Protein AF-A0A3C0J2G7-F1 (afdb_monomer)

Secondary structure (DSSP, 8-state):
-HHHHHHHHHHHHHTT---EEETTTHHHHHHT-EEE--TTTTTT-TT-SS-TT-----SGGGSHHHHHHHHHHHHHTT---------

Nearest PDB structures (foldseek):
  3pfk-assembly1_A  TM=9.956E-01  e=7.732E-08  Geobacillus stearothermophilus
  4i7e-assembly1_A  TM=9.934E-01  e=8.789E-08  Geobacillus stearothermophilus
  1mto-assembly2_E  TM=9.904E-01  e=1.211E-07  Geobacillus stearothermophilus
  1zxx-assembly1_A  TM=9.838E-01  e=7.755E-07  Lactobacillus delbrueckii subsp. bulgaricus
  5xz7-assembly1_A  TM=9.827E-01  e=8.268E-07  Staphylococcus aureus subsp. aureus NCTC 8325

Radius of gyration: 13.1 Å; Cα contacts (8 Å, |Δi|>4): 113; chains: 1; bounding box: 35×21×27 Å

Sequence (87 aa):
MNACIRAVVRKALYHGIEVVGVRRGFHGLVAGDFMEMKSRTVGDILQRGGTILKSARSDEFKTEEGRAKALLQLRTCEIDGLVGIGG

Foldseek 3Di:
DLQVVLVVLVVCVVVVHWDWAQAQPLVSLLVLRIDGDDNVVSPPCNPPPDDPSHHHDDPLCVDPVSVVSSVVSCVVVVPPDDDDDDD

Mean predicted aligned error: 2.22 Å

Solvent-accessible surface area (backbone atoms only — not comparable to full-atom values): 5101 Å² total; per-residue (Å²): 93,24,51,58,54,35,50,51,51,50,55,36,49,74,73,73,41,88,44,70,42,51,30,27,36,60,41,16,37,47,70,59,39,67,42,85,54,50,77,71,73,51,52,92,32,66,90,44,81,60,48,92,45,51,73,46,86,43,72,56,52,76,38,70,68,30,43,52,42,25,52,50,38,33,59,78,69,70,54,92,77,83,88,87,86,84,133

Structure (mmCIF, N/CA/C/O backbone):
data_AF-A0A3C0J2G7-F1
#
_entry.id   AF-A0A3C0J2G7-F1
#
loop_
_atom_site.group_PDB
_atom_site.id
_atom_site.type_symbol
_atom_site.label_atom_id
_atom_site.label_alt_id
_atom_site.label_comp_id
_atom_site.label_asym_id
_atom_site.label_entity_id
_atom_site.label_seq_id
_atom_site.pdbx_PDB_ins_code
_atom_site.Cartn_x
_atom_site.Cartn_y
_atom_site.Cartn_z
_atom_site.occupancy
_atom_site.B_iso_or_equiv
_atom_site.auth_seq_id
_atom_site.auth_comp_id
_atom_site.auth_asym_id
_atom_site.auth_atom_id
_atom_site.pdbx_PDB_model_num
ATOM 1 N N . MET A 1 1 ? -1.405 -8.924 -9.403 1.00 95.25 1 MET A N 1
ATOM 2 C CA . MET A 1 1 ? -1.223 -8.140 -8.156 1.00 95.25 1 MET A CA 1
ATOM 3 C C . MET A 1 1 ? -2.528 -7.539 -7.644 1.00 95.25 1 MET A C 1
ATOM 5 O O . MET A 1 1 ? -2.767 -7.619 -6.447 1.00 95.25 1 MET A O 1
ATOM 9 N N . ASN A 1 2 ? -3.398 -6.999 -8.510 1.00 98.06 2 ASN A N 1
ATOM 10 C CA . ASN A 1 2 ? -4.693 -6.434 -8.090 1.00 98.06 2 ASN A CA 1
ATOM 11 C C . ASN A 1 2 ? -5.557 -7.365 -7.224 1.00 98.06 2 ASN A C 1
ATOM 13 O O . ASN A 1 2 ? -6.137 -6.909 -6.243 1.00 98.06 2 ASN A O 1
ATOM 17 N N . ALA A 1 3 ? -5.600 -8.665 -7.538 1.00 97.81 3 ALA A N 1
ATOM 18 C CA . ALA A 1 3 ? -6.292 -9.658 -6.715 1.00 97.81 3 ALA A CA 1
ATOM 19 C C . ALA A 1 3 ? -5.776 -9.683 -5.261 1.00 97.81 3 ALA A C 1
ATOM 21 O O . ALA A 1 3 ? -6.577 -9.637 -4.329 1.00 97.81 3 ALA A O 1
ATOM 22 N N . CYS A 1 4 ? -4.451 -9.671 -5.064 1.00 98.00 4 CYS A N 1
ATOM 23 C CA . CYS A 1 4 ? -3.824 -9.634 -3.740 1.00 98.00 4 CYS A CA 1
ATOM 24 C C . CYS A 1 4 ? -4.131 -8.323 -3.006 1.00 98.00 4 CYS A C 1
ATOM 26 O O . CYS A 1 4 ? -4.548 -8.357 -1.854 1.00 98.00 4 CYS A O 1
ATOM 28 N N . ILE A 1 5 ? -4.002 -7.177 -3.690 1.00 98.19 5 ILE A N 1
ATOM 29 C CA . ILE A 1 5 ? -4.341 -5.858 -3.124 1.00 98.19 5 ILE A CA 1
ATOM 30 C C . ILE A 1 5 ? -5.795 -5.854 -2.638 1.00 98.19 5 ILE A C 1
ATOM 32 O O . ILE A 1 5 ? -6.074 -5.473 -1.505 1.00 98.19 5 ILE A O 1
ATOM 36 N N . ARG A 1 6 ? -6.726 -6.342 -3.466 1.00 98.38 6 ARG A N 1
ATOM 37 C CA . ARG A 1 6 ? -8.143 -6.448 -3.102 1.00 98.38 6 ARG A CA 1
ATOM 38 C C . ARG A 1 6 ? -8.358 -7.344 -1.884 1.00 98.38 6 ARG A C 1
ATOM 40 O O . ARG A 1 6 ? -9.167 -6.993 -1.029 1.00 98.38 6 ARG A O 1
ATOM 47 N N . ALA A 1 7 ? -7.684 -8.492 -1.821 1.00 98.25 7 ALA A N 1
ATOM 48 C CA . ALA A 1 7 ? -7.808 -9.428 -0.707 1.00 98.25 7 ALA A CA 1
ATOM 49 C C . ALA A 1 7 ? -7.334 -8.800 0.612 1.00 98.25 7 ALA A C 1
ATOM 51 O O . ALA A 1 7 ? -8.078 -8.832 1.590 1.00 98.25 7 ALA A O 1
ATOM 52 N N . VAL A 1 8 ? -6.158 -8.162 0.609 1.00 98.31 8 VAL A N 1
ATOM 53 C CA . VAL A 1 8 ? -5.595 -7.472 1.781 1.00 98.31 8 VAL A CA 1
ATOM 54 C C . VAL A 1 8 ? -6.527 -6.358 2.250 1.00 98.31 8 VAL A C 1
ATOM 56 O O . VAL A 1 8 ? -6.949 -6.369 3.402 1.00 98.31 8 VAL A O 1
ATOM 59 N N . VAL A 1 9 ? -6.930 -5.456 1.347 1.00 98.38 9 VAL A N 1
ATOM 60 C CA . VAL A 1 9 ? -7.803 -4.319 1.685 1.00 98.38 9 VAL A CA 1
ATOM 61 C C . VAL A 1 9 ? -9.128 -4.801 2.266 1.00 98.38 9 VAL A C 1
ATOM 63 O O . VAL A 1 9 ? -9.532 -4.356 3.334 1.00 98.38 9 VAL A O 1
ATOM 66 N N . ARG A 1 10 ? -9.813 -5.746 1.607 1.00 98.31 10 ARG A N 1
ATOM 67 C CA . ARG A 1 10 ? -11.112 -6.228 2.102 1.00 98.31 10 ARG A CA 1
ATOM 68 C C . ARG A 1 10 ? -10.994 -6.961 3.434 1.00 98.31 10 ARG A C 1
ATOM 70 O O . ARG A 1 10 ? -11.891 -6.824 4.260 1.00 98.31 10 ARG A O 1
ATOM 77 N N . LYS A 1 11 ? -9.924 -7.734 3.647 1.00 98.50 11 LYS A N 1
ATOM 78 C CA . LYS A 1 11 ? -9.749 -8.483 4.895 1.00 98.50 11 LYS A CA 1
ATOM 79 C C . LYS A 1 11 ? -9.378 -7.577 6.069 1.00 98.50 11 LYS A C 1
ATOM 81 O O . LYS A 1 11 ? -9.887 -7.803 7.160 1.00 98.50 11 LYS A O 1
ATOM 86 N N . ALA A 1 12 ? -8.549 -6.5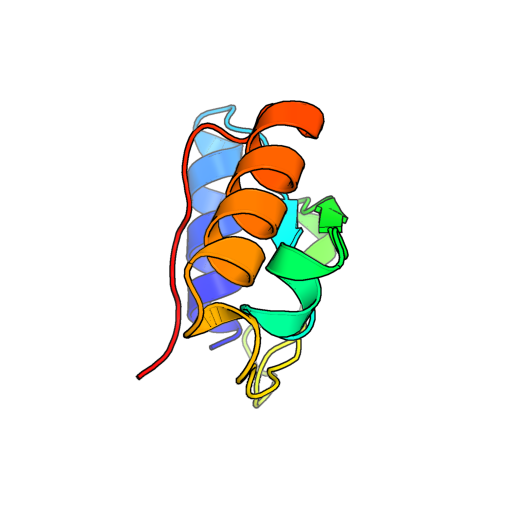62 5.843 1.00 98.38 12 ALA A N 1
ATOM 87 C CA . ALA A 1 12 ? -8.220 -5.555 6.847 1.00 98.38 12 ALA A CA 1
ATOM 88 C C . ALA A 1 12 ? -9.458 -4.732 7.238 1.00 98.38 12 ALA A C 1
ATOM 90 O O . ALA A 1 12 ? -9.809 -4.693 8.414 1.00 98.38 12 ALA A O 1
ATOM 91 N N . LEU A 1 13 ? -10.203 -4.210 6.254 1.00 98.25 13 LEU A N 1
ATOM 92 C CA . LEU A 1 13 ? -11.440 -3.460 6.507 1.00 98.25 13 LEU A CA 1
ATOM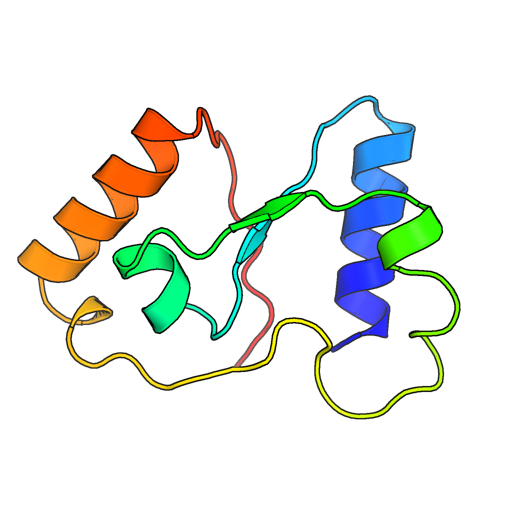 93 C C . LEU A 1 13 ? -12.495 -4.292 7.254 1.00 98.25 13 LEU A C 1
ATOM 95 O O . LEU A 1 13 ? -13.194 -3.763 8.110 1.00 98.25 13 LEU A O 1
ATOM 99 N N . TYR A 1 14 ? -12.603 -5.595 6.963 1.00 98.38 14 TYR A N 1
ATOM 100 C CA . TYR A 1 14 ? -13.489 -6.509 7.700 1.00 98.38 14 TYR A CA 1
ATOM 101 C C . TYR A 1 14 ? -13.156 -6.577 9.199 1.00 98.38 14 TYR A C 1
ATOM 103 O O . TYR A 1 14 ? -14.051 -6.747 10.019 1.00 98.38 14 TYR A O 1
ATOM 111 N N . HIS A 1 15 ? -11.878 -6.437 9.552 1.00 98.38 15 HIS A N 1
ATOM 112 C CA . HIS A 1 15 ? -11.395 -6.436 10.934 1.00 98.38 15 HIS A CA 1
ATOM 113 C C . HIS A 1 15 ? -11.305 -5.028 11.541 1.00 98.38 15 HIS A C 1
ATOM 115 O O . HIS A 1 15 ? -10.706 -4.863 12.596 1.00 98.38 15 HIS A O 1
ATOM 121 N N . GLY A 1 16 ? -11.878 -4.013 10.884 1.00 97.88 16 GLY A N 1
ATOM 122 C CA . GLY A 1 16 ? -11.842 -2.627 11.360 1.00 97.88 16 GLY A CA 1
ATOM 123 C C . GLY A 1 16 ? -10.475 -1.951 11.229 1.00 97.88 16 GLY A C 1
ATOM 124 O O . GLY A 1 16 ? -10.246 -0.935 11.872 1.00 97.88 16 GLY A O 1
ATOM 125 N N . ILE A 1 17 ? -9.571 -2.501 10.414 1.00 98.31 17 ILE A N 1
ATOM 126 C CA . ILE A 1 17 ? -8.238 -1.939 10.181 1.00 98.31 17 ILE A CA 1
ATOM 127 C C . ILE A 1 17 ? -8.300 -0.986 8.985 1.00 98.31 17 ILE A C 1
ATOM 129 O O . ILE A 1 17 ? -8.746 -1.370 7.897 1.00 98.31 17 ILE A O 1
ATOM 133 N N . GLU A 1 18 ? -7.828 0.244 9.180 1.00 97.94 18 GLU A N 1
ATOM 134 C CA . GLU A 1 18 ? -7.677 1.228 8.111 1.00 97.94 18 GLU A CA 1
ATOM 135 C C . GLU A 1 18 ? -6.538 0.847 7.165 1.00 97.94 18 GLU A C 1
ATOM 137 O O . GLU A 1 18 ? -5.530 0.261 7.559 1.00 97.94 18 GLU A O 1
ATOM 142 N N . VAL A 1 19 ? -6.703 1.148 5.876 1.00 98.19 19 VAL A N 1
ATOM 143 C CA . VAL A 1 19 ? -5.731 0.750 4.858 1.00 98.19 19 VAL A CA 1
ATOM 144 C C . VAL A 1 19 ? -5.394 1.922 3.962 1.00 98.19 19 VAL A C 1
ATOM 146 O O . VAL A 1 19 ? -6.271 2.561 3.380 1.00 98.19 19 VAL A O 1
ATOM 149 N N . VAL A 1 20 ? -4.098 2.126 3.763 1.00 98.19 20 VAL A N 1
ATOM 150 C CA . VAL A 1 20 ? -3.548 3.032 2.758 1.00 98.19 20 VAL A CA 1
ATOM 151 C C . VAL A 1 20 ? -2.748 2.243 1.725 1.00 98.19 20 VAL A C 1
ATOM 153 O O . VAL A 1 20 ? -2.087 1.249 2.022 1.00 98.19 20 VAL A O 1
ATOM 156 N N . GLY A 1 21 ? -2.842 2.660 0.471 1.00 98.00 21 GLY A N 1
ATOM 157 C CA . GLY A 1 21 ? -2.082 2.129 -0.646 1.00 98.00 21 GLY A CA 1
ATOM 158 C C . GLY A 1 21 ? -0.890 3.027 -0.940 1.00 98.00 21 GLY A C 1
ATOM 159 O O . GLY A 1 21 ? -1.050 4.234 -1.102 1.00 98.00 21 GLY A O 1
ATOM 160 N N . VAL A 1 22 ? 0.294 2.433 -1.065 1.00 98.31 22 VAL A N 1
ATOM 161 C CA . VAL A 1 22 ? 1.506 3.140 -1.495 1.00 98.31 22 VAL A CA 1
ATOM 162 C C . VAL A 1 22 ? 1.601 3.088 -3.013 1.00 98.31 22 VAL A C 1
ATOM 164 O O . VAL A 1 22 ? 1.739 2.005 -3.594 1.00 98.31 22 VAL A O 1
ATOM 167 N N . ARG A 1 23 ? 1.528 4.240 -3.684 1.00 98.00 23 ARG A N 1
ATOM 168 C CA . ARG A 1 23 ? 1.652 4.275 -5.146 1.00 98.00 23 ARG A CA 1
ATOM 169 C C . ARG A 1 23 ? 3.118 4.159 -5.561 1.00 98.00 23 ARG A C 1
ATOM 171 O O . ARG A 1 23 ? 4.003 4.638 -4.877 1.00 98.00 23 ARG A O 1
ATOM 178 N N . ARG A 1 24 ? 3.408 3.539 -6.707 1.00 97.56 24 ARG A N 1
ATOM 179 C CA . ARG A 1 24 ? 4.773 3.399 -7.266 1.00 97.56 24 ARG A CA 1
ATOM 180 C C . ARG A 1 24 ? 5.769 2.691 -6.323 1.00 97.56 24 ARG A C 1
ATOM 182 O O . ARG A 1 24 ? 6.976 2.880 -6.449 1.00 97.56 24 ARG A O 1
ATOM 189 N N . GLY A 1 25 ? 5.287 1.811 -5.442 1.00 96.94 25 GLY A N 1
ATOM 190 C CA . GLY A 1 25 ? 6.125 0.975 -4.572 1.00 96.94 25 GLY A CA 1
ATOM 191 C C . GLY A 1 25 ? 7.021 1.793 -3.639 1.00 96.94 25 GLY A C 1
ATOM 192 O O . GLY A 1 25 ? 6.616 2.837 -3.137 1.00 96.94 25 GLY A O 1
ATOM 193 N N . PHE A 1 26 ? 8.261 1.344 -3.431 1.00 97.44 26 PHE A N 1
ATOM 194 C CA . PHE A 1 26 ? 9.199 2.020 -2.528 1.00 97.44 26 PHE A CA 1
ATOM 195 C C . PHE A 1 26 ? 9.525 3.459 -2.929 1.00 97.44 26 PHE A C 1
ATOM 197 O O . PHE A 1 26 ? 9.837 4.269 -2.064 1.00 97.44 26 PHE A O 1
ATOM 204 N N . HIS A 1 27 ? 9.427 3.805 -4.214 1.00 98.00 27 HIS A N 1
ATOM 205 C CA . HIS A 1 27 ? 9.606 5.190 -4.642 1.00 98.00 27 HIS A CA 1
ATOM 206 C C . HIS A 1 27 ? 8.525 6.097 -4.040 1.00 98.00 27 HIS A C 1
ATOM 208 O O . HIS A 1 27 ? 8.838 7.145 -3.486 1.00 98.00 27 HIS A O 1
ATOM 214 N N . GLY A 1 28 ? 7.256 5.676 -4.081 1.00 98.06 28 GLY A N 1
ATOM 215 C CA . GLY A 1 28 ? 6.194 6.440 -3.430 1.00 98.06 28 GLY A CA 1
ATOM 216 C C . GLY A 1 28 ? 6.226 6.346 -1.914 1.00 98.06 28 GLY A C 1
ATOM 217 O O . GLY A 1 28 ? 5.843 7.310 -1.272 1.00 98.06 28 GLY A O 1
ATOM 218 N N . LEU A 1 29 ? 6.739 5.257 -1.331 1.00 97.88 29 LEU A N 1
ATOM 219 C CA . LEU A 1 29 ? 6.914 5.178 0.123 1.00 97.88 29 LEU A CA 1
ATOM 220 C C . LEU A 1 29 ? 7.858 6.275 0.631 1.00 97.88 29 LEU A C 1
ATOM 222 O O . LEU A 1 29 ? 7.539 6.969 1.588 1.00 97.88 29 LEU A O 1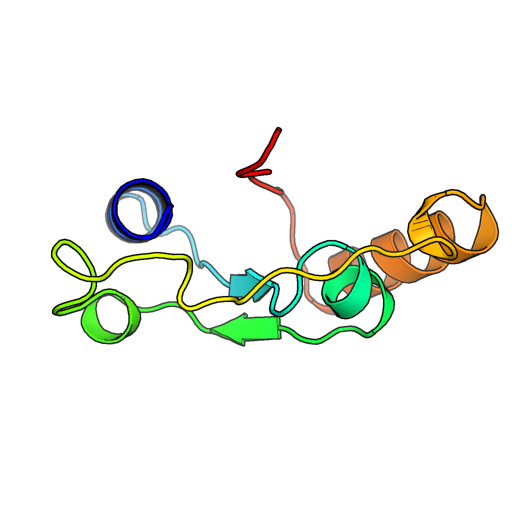
ATOM 226 N N . VAL A 1 30 ? 9.003 6.447 -0.034 1.00 97.94 30 VAL A N 1
ATOM 227 C CA . VAL A 1 30 ? 9.970 7.503 0.301 1.00 97.94 30 VAL A CA 1
ATOM 228 C C . VAL A 1 30 ? 9.374 8.892 0.054 1.00 97.94 30 VAL A C 1
ATOM 230 O O . VAL A 1 30 ? 9.591 9.807 0.845 1.00 97.94 30 VAL A O 1
ATOM 233 N N . ALA A 1 31 ? 8.587 9.040 -1.015 1.00 97.38 31 ALA A N 1
ATOM 234 C CA . ALA A 1 31 ? 7.955 10.303 -1.390 1.00 97.38 31 ALA A CA 1
ATOM 235 C C . ALA A 1 31 ? 6.669 10.643 -0.606 1.00 97.38 31 ALA A C 1
ATOM 237 O O . ALA A 1 31 ? 6.124 11.725 -0.807 1.00 97.38 31 ALA A O 1
ATOM 238 N N . GLY A 1 32 ? 6.157 9.742 0.240 1.00 97.06 32 GLY A N 1
ATOM 239 C CA . GLY A 1 32 ? 4.880 9.925 0.940 1.00 97.06 32 GLY A CA 1
ATOM 240 C C . GLY A 1 32 ? 3.644 9.854 0.030 1.00 97.06 32 GLY A C 1
ATOM 241 O O . GLY A 1 32 ? 2.617 10.463 0.319 1.00 97.06 32 GLY A O 1
ATOM 242 N N . ASP A 1 33 ? 3.720 9.139 -1.098 1.00 97.88 33 ASP A N 1
ATOM 243 C CA . ASP A 1 33 ? 2.604 9.000 -2.037 1.00 97.88 33 ASP A CA 1
ATOM 244 C C . ASP A 1 33 ? 1.614 7.907 -1.608 1.00 97.88 33 ASP A C 1
ATOM 246 O O . ASP A 1 33 ? 1.586 6.789 -2.150 1.00 97.88 33 ASP A O 1
ATOM 250 N N . PHE A 1 34 ? 0.794 8.263 -0.624 1.00 97.75 34 PHE A N 1
ATOM 251 C CA . PHE A 1 34 ? -0.253 7.420 -0.068 1.00 97.75 34 PHE A CA 1
ATOM 252 C C . PHE A 1 34 ? -1.631 7.742 -0.657 1.00 97.75 34 PHE A C 1
ATOM 254 O O . PHE A 1 34 ? -1.955 8.875 -1.009 1.00 97.75 34 PHE A O 1
ATOM 261 N N . MET A 1 35 ? -2.470 6.716 -0.747 1.00 96.44 35 MET A N 1
ATOM 262 C CA . MET A 1 35 ? -3.866 6.814 -1.162 1.00 96.44 35 MET A CA 1
ATOM 263 C C . MET A 1 35 ? -4.729 6.002 -0.203 1.00 96.44 35 MET A C 1
ATOM 265 O O . MET A 1 35 ? -4.470 4.823 0.006 1.00 96.44 35 MET A O 1
ATOM 269 N N . GLU A 1 36 ? -5.787 6.599 0.337 1.00 97.12 36 GLU A N 1
ATOM 270 C CA . GLU A 1 36 ? -6.758 5.885 1.169 1.00 97.12 36 GLU A CA 1
ATOM 271 C C . GLU A 1 36 ? -7.414 4.725 0.393 1.00 97.12 36 GLU A C 1
ATOM 273 O O . GLU A 1 36 ? -7.859 4.890 -0.749 1.00 97.12 36 GLU A O 1
ATOM 278 N N . MET A 1 37 ? -7.503 3.546 1.016 1.00 98.00 37 MET A N 1
ATOM 279 C CA . MET A 1 37 ? -8.078 2.347 0.409 1.00 98.00 37 MET A CA 1
ATOM 280 C C . MET A 1 37 ? -9.374 1.948 1.115 1.00 98.00 37 MET A C 1
ATOM 282 O O . MET A 1 37 ? -9.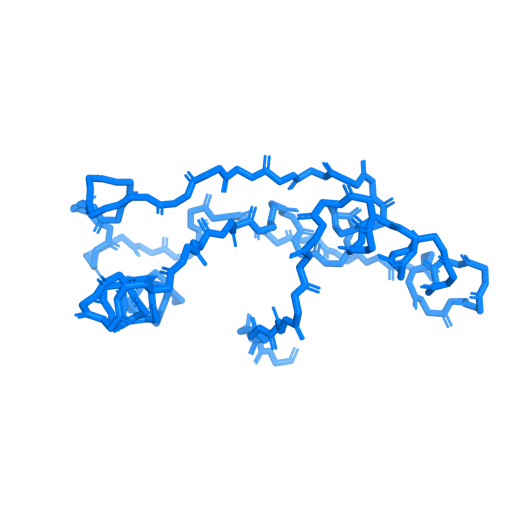394 1.562 2.277 1.00 98.00 37 MET A O 1
ATOM 286 N N . LYS A 1 38 ? -10.476 1.984 0.364 1.00 97.94 38 LYS A N 1
ATOM 287 C CA . LYS A 1 38 ? -11.822 1.615 0.822 1.00 97.94 38 LYS A CA 1
ATOM 288 C C . LYS A 1 38 ? -12.331 0.416 0.028 1.00 97.94 38 LYS A C 1
ATOM 290 O O . LYS A 1 38 ? -11.825 0.111 -1.048 1.00 97.94 38 LYS A O 1
ATOM 295 N N . SER A 1 39 ? -13.415 -0.218 0.478 1.00 97.00 39 SER A N 1
ATOM 296 C CA . SER A 1 39 ? -14.035 -1.339 -0.259 1.00 97.00 39 SER A CA 1
ATOM 297 C C . SER A 1 39 ? -14.319 -0.995 -1.734 1.00 97.00 39 SER A C 1
ATOM 299 O O . SER A 1 39 ? -14.097 -1.820 -2.625 1.00 97.00 39 SER A O 1
ATOM 301 N N . ARG A 1 40 ? -14.710 0.263 -2.000 1.00 97.12 40 ARG A N 1
ATOM 302 C CA . ARG A 1 40 ? -14.929 0.801 -3.351 1.00 97.12 40 ARG A CA 1
ATOM 303 C C . ARG A 1 40 ? -13.652 0.985 -4.178 1.00 97.12 40 ARG A C 1
ATOM 305 O O . ARG A 1 40 ? -13.709 0.821 -5.389 1.00 97.12 40 ARG A O 1
ATOM 312 N N . THR A 1 41 ? -12.506 1.308 -3.565 1.00 96.50 41 THR A N 1
ATOM 313 C CA . THR A 1 41 ? -11.258 1.575 -4.316 1.00 96.50 41 THR A CA 1
ATOM 314 C C . THR A 1 41 ? -10.681 0.301 -4.927 1.00 96.50 41 THR A C 1
ATOM 316 O O . THR A 1 41 ? -9.949 0.357 -5.911 1.00 96.50 41 THR A O 1
ATOM 319 N N . VAL A 1 42 ? -11.057 -0.853 -4.373 1.00 97.69 42 VAL A N 1
ATOM 320 C CA . VAL A 1 42 ? -10.725 -2.187 -4.885 1.00 97.69 42 VAL A CA 1
ATOM 321 C C . VAL A 1 42 ? -11.917 -2.888 -5.556 1.00 97.69 42 VAL A C 1
ATOM 323 O O . VAL A 1 42 ? -11.915 -4.114 -5.713 1.00 97.69 42 VAL A O 1
ATOM 326 N N . GLY A 1 43 ? -12.949 -2.128 -5.940 1.00 96.56 43 GLY A N 1
ATOM 327 C CA . GLY A 1 43 ? -14.020 -2.587 -6.827 1.00 96.56 43 GLY A CA 1
ATOM 328 C C . GLY A 1 43 ? -13.512 -2.745 -8.261 1.00 96.56 43 GLY A C 1
ATOM 329 O O . GLY A 1 43 ? -12.688 -1.958 -8.712 1.00 96.56 43 GLY A O 1
ATOM 330 N N . ASP A 1 44 ? -13.953 -3.791 -8.960 1.00 95.62 44 ASP A N 1
ATOM 331 C CA . ASP A 1 44 ? -13.671 -4.023 -10.389 1.00 95.62 44 ASP A CA 1
ATOM 332 C C . ASP A 1 44 ? -12.186 -4.039 -10.801 1.00 95.62 44 ASP A C 1
ATOM 334 O O . ASP A 1 44 ? -11.834 -3.769 -11.951 1.00 95.62 44 ASP A O 1
ATOM 338 N N . ILE A 1 45 ? -11.286 -4.383 -9.873 1.00 97.75 45 ILE A N 1
ATOM 339 C CA . ILE A 1 45 ? -9.852 -4.543 -10.171 1.00 97.75 45 ILE A CA 1
ATOM 340 C C . ILE A 1 45 ? -9.413 -5.999 -10.324 1.00 97.75 45 ILE A C 1
ATOM 342 O O . ILE A 1 45 ? -8.290 -6.245 -10.757 1.00 97.75 45 ILE A O 1
ATOM 346 N N . LEU A 1 46 ? -10.264 -6.964 -9.964 1.00 96.25 46 LEU A N 1
ATOM 347 C CA . LEU A 1 46 ? -9.899 -8.383 -9.892 1.00 96.25 46 LEU A CA 1
ATOM 348 C C . LEU A 1 46 ? -9.474 -8.937 -11.260 1.00 96.25 46 LEU A C 1
ATOM 350 O O . LEU A 1 46 ? -8.476 -9.640 -11.365 1.00 96.25 46 LEU A O 1
ATOM 354 N N . GLN A 1 47 ? -10.214 -8.554 -12.293 1.00 96.06 47 GLN A N 1
ATOM 355 C CA . GLN A 1 47 ? -10.031 -8.926 -13.690 1.00 96.06 47 GLN A CA 1
ATOM 356 C C . GLN A 1 47 ? -8.965 -8.089 -14.415 1.00 96.06 47 GLN A C 1
ATOM 358 O O . GLN A 1 47 ? -8.643 -8.358 -15.569 1.00 96.06 47 GLN A O 1
ATOM 363 N N . ARG A 1 48 ? -8.425 -7.043 -13.774 1.00 96.62 48 ARG A N 1
ATOM 364 C CA . ARG A 1 48 ? -7.475 -6.118 -14.406 1.00 96.62 48 ARG A CA 1
ATOM 365 C C . ARG A 1 48 ? -6.043 -6.614 -14.237 1.00 96.62 48 ARG A C 1
ATOM 367 O O . ARG A 1 48 ? -5.602 -6.894 -13.119 1.00 96.62 48 ARG A O 1
ATOM 374 N N . GLY A 1 49 ? -5.288 -6.621 -15.336 1.00 96.38 49 GLY A N 1
ATOM 375 C CA . GLY A 1 49 ? -3.844 -6.860 -15.322 1.00 96.38 49 GLY A CA 1
ATOM 376 C C . GLY A 1 49 ? -3.054 -5.795 -14.544 1.00 96.38 49 GLY A C 1
ATOM 377 O O . GLY A 1 49 ? -3.541 -4.694 -14.270 1.00 96.38 49 GLY A O 1
ATOM 378 N N . GLY A 1 50 ? -1.811 -6.128 -14.185 1.00 96.38 50 GLY A N 1
ATOM 379 C CA . GLY A 1 50 ? -0.897 -5.226 -13.478 1.00 96.38 50 GLY A CA 1
ATOM 380 C C . GLY A 1 50 ? -1.281 -4.939 -12.017 1.00 96.38 50 GLY A C 1
ATOM 381 O O . GLY A 1 50 ? -1.749 -5.821 -11.282 1.00 96.38 50 GLY A O 1
ATOM 382 N N . THR A 1 51 ? -1.029 -3.696 -11.592 1.00 97.50 51 THR A N 1
ATOM 383 C CA . THR A 1 51 ? -1.337 -3.159 -10.256 1.00 97.50 51 THR A CA 1
ATOM 384 C C . THR A 1 51 ? -1.943 -1.753 -10.358 1.00 97.50 51 THR A C 1
ATOM 386 O O . THR A 1 51 ? -1.398 -0.882 -11.043 1.00 97.50 51 THR A O 1
ATOM 389 N N . ILE A 1 52 ? -3.057 -1.506 -9.660 1.00 97.62 52 ILE A N 1
ATOM 390 C CA . ILE A 1 52 ? -3.681 -0.179 -9.552 1.00 97.62 52 ILE A CA 1
ATOM 391 C C . ILE A 1 52 ? -2.797 0.830 -8.817 1.00 97.62 52 ILE A C 1
ATOM 393 O O . ILE A 1 52 ? -2.882 2.023 -9.090 1.00 97.62 52 ILE A O 1
ATOM 397 N N . LEU A 1 53 ? -1.901 0.351 -7.951 1.00 97.69 53 LEU A N 1
ATOM 398 C CA . LEU A 1 53 ? -0.957 1.189 -7.217 1.00 97.69 53 LEU A CA 1
ATOM 399 C C . LEU A 1 53 ? 0.278 1.545 -8.054 1.00 97.69 53 LEU A C 1
ATOM 401 O O . LEU A 1 53 ? 1.058 2.398 -7.646 1.00 97.69 53 LEU A O 1
ATOM 405 N N . LYS A 1 54 ? 0.447 0.957 -9.249 1.00 97.06 54 LYS A N 1
ATOM 406 C CA . LYS A 1 54 ? 1.675 1.055 -10.062 1.00 97.06 54 LYS A CA 1
ATOM 407 C C . LYS A 1 54 ? 2.899 0.493 -9.318 1.00 97.06 54 LYS A C 1
ATOM 409 O O . LYS A 1 54 ? 2.826 0.078 -8.167 1.00 97.06 54 LYS A O 1
ATOM 414 N N . SER A 1 55 ? 4.035 0.453 -9.998 1.00 96.25 55 SER A N 1
ATOM 415 C CA . SER A 1 55 ? 5.314 0.015 -9.436 1.00 96.25 55 SER A CA 1
ATOM 416 C C . SER A 1 55 ? 6.437 0.833 -10.056 1.00 96.25 55 SER A C 1
ATOM 418 O O . SER A 1 55 ? 6.389 1.111 -11.253 1.00 96.25 55 SER A O 1
ATOM 420 N N . ALA A 1 56 ? 7.443 1.192 -9.267 1.00 96.31 56 ALA A N 1
ATOM 421 C CA . ALA A 1 56 ? 8.667 1.820 -9.746 1.00 96.31 56 ALA A CA 1
ATOM 422 C C . ALA A 1 56 ? 9.867 1.262 -8.972 1.00 96.31 56 ALA A C 1
ATOM 424 O O . ALA A 1 56 ? 9.735 0.862 -7.811 1.00 96.31 56 ALA A O 1
ATOM 425 N N . ARG A 1 57 ? 11.035 1.218 -9.623 1.00 95.69 57 ARG A N 1
ATOM 426 C CA . ARG A 1 57 ? 12.306 0.968 -8.933 1.00 95.69 57 ARG A CA 1
ATOM 427 C C . ARG A 1 57 ? 12.664 2.207 -8.104 1.00 95.69 57 ARG A C 1
ATOM 429 O O . ARG A 1 57 ? 12.320 3.321 -8.486 1.00 95.69 57 ARG A O 1
ATOM 436 N N . SER A 1 58 ? 13.330 2.000 -6.973 1.00 96.50 58 SER A N 1
ATOM 437 C CA . SER A 1 58 ? 13.800 3.079 -6.102 1.00 96.50 58 SER A CA 1
ATOM 438 C C . SER A 1 58 ? 15.212 2.754 -5.641 1.00 96.50 58 SER A C 1
ATOM 440 O O . SER A 1 58 ? 15.396 1.879 -4.795 1.00 96.50 58 SER A O 1
ATOM 442 N N . ASP A 1 59 ? 16.204 3.421 -6.227 1.00 96.69 59 ASP A N 1
ATOM 443 C CA . ASP A 1 59 ? 17.589 3.311 -5.763 1.00 96.69 59 ASP A CA 1
ATOM 444 C C . ASP A 1 59 ? 17.791 4.060 -4.446 1.00 96.69 59 ASP A C 1
ATOM 446 O O . ASP A 1 59 ? 18.530 3.588 -3.591 1.00 96.69 59 ASP A O 1
ATOM 450 N N . GLU A 1 60 ? 17.043 5.146 -4.226 1.00 96.81 60 GLU A N 1
ATOM 451 C CA . GLU A 1 60 ? 17.040 5.878 -2.956 1.00 96.81 60 GLU A CA 1
ATOM 452 C C . GLU A 1 60 ? 16.661 4.962 -1.787 1.00 96.81 60 GLU A C 1
ATOM 454 O O . GLU A 1 60 ? 17.318 4.970 -0.755 1.00 96.81 60 GLU A O 1
ATOM 459 N N . PHE A 1 61 ? 15.675 4.077 -1.957 1.00 97.19 61 PHE A N 1
ATOM 460 C CA . PHE A 1 61 ? 15.289 3.145 -0.893 1.00 97.19 61 PHE A CA 1
ATOM 461 C C . PHE A 1 61 ? 16.386 2.120 -0.532 1.00 97.19 61 PHE A C 1
ATOM 463 O O . PHE A 1 61 ? 16.334 1.494 0.529 1.00 97.19 61 PHE A O 1
ATOM 470 N N . LYS A 1 62 ? 17.400 1.931 -1.388 1.00 96.75 62 LYS A N 1
ATOM 471 C CA . LYS A 1 62 ? 18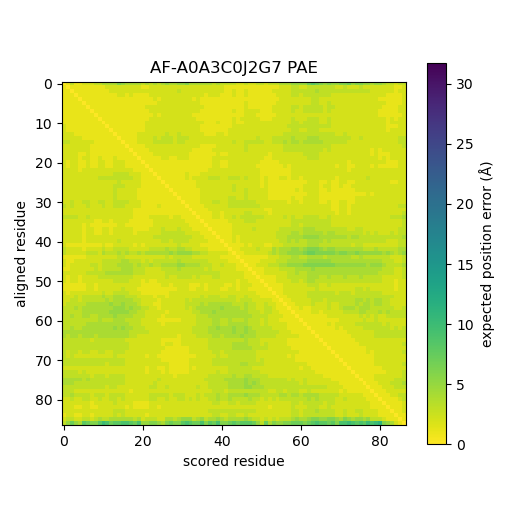.548 1.067 -1.076 1.00 96.75 62 LYS A CA 1
ATOM 472 C C . LYS A 1 62 ? 19.526 1.742 -0.112 1.00 96.75 62 LYS A C 1
ATOM 474 O O . LYS A 1 62 ? 20.268 1.028 0.566 1.00 96.75 62 LYS A O 1
ATOM 479 N N . THR A 1 63 ? 19.513 3.070 -0.012 1.00 98.19 63 THR A N 1
ATOM 480 C CA . THR A 1 63 ? 20.375 3.816 0.911 1.00 98.19 63 THR A CA 1
ATOM 481 C C . THR A 1 63 ? 19.760 3.888 2.306 1.00 98.19 63 THR A C 1
ATOM 483 O O . THR A 1 63 ? 18.570 3.627 2.510 1.00 98.19 63 THR A O 1
ATOM 486 N N . GLU A 1 64 ? 20.586 4.194 3.301 1.00 97.94 64 GLU A N 1
ATOM 487 C CA . GLU A 1 64 ? 20.126 4.330 4.681 1.00 97.94 64 GLU A CA 1
ATOM 488 C C . GLU A 1 64 ? 19.255 5.581 4.856 1.00 97.94 64 GLU A C 1
ATOM 490 O O . GLU A 1 64 ? 18.207 5.525 5.499 1.00 97.94 64 GLU A O 1
ATOM 495 N N . GLU A 1 65 ? 19.608 6.673 4.176 1.00 97.69 65 GLU A N 1
ATOM 496 C CA . GLU A 1 65 ? 18.861 7.931 4.182 1.00 97.69 65 GLU A CA 1
ATOM 497 C C . GLU A 1 65 ? 17.470 7.761 3.566 1.00 97.69 65 GLU A C 1
ATOM 499 O O . GLU A 1 65 ? 16.483 8.253 4.114 1.00 97.69 65 GLU A O 1
ATOM 504 N N . GLY A 1 66 ? 17.358 7.030 2.452 1.00 97.94 66 GLY A N 1
ATOM 505 C CA . GLY A 1 66 ? 16.063 6.751 1.834 1.00 97.94 66 GLY A CA 1
ATOM 506 C C . GLY A 1 66 ? 15.160 5.903 2.728 1.00 97.94 66 GLY A C 1
ATOM 507 O O . GLY A 1 66 ? 13.964 6.182 2.841 1.00 97.94 66 GLY A O 1
ATOM 508 N N . ARG A 1 67 ? 15.720 4.910 3.434 1.00 97.81 67 ARG A N 1
ATOM 509 C CA . ARG A 1 67 ? 14.964 4.132 4.431 1.00 97.81 67 ARG A CA 1
ATOM 510 C C . ARG A 1 67 ? 14.544 4.980 5.628 1.00 97.81 67 ARG A C 1
ATOM 512 O O . ARG A 1 67 ? 13.410 4.841 6.080 1.00 97.81 67 ARG A O 1
ATOM 519 N N . ALA A 1 68 ? 15.403 5.879 6.107 1.00 98.00 68 ALA A N 1
ATOM 520 C CA . ALA A 1 68 ? 15.059 6.807 7.182 1.00 98.00 68 ALA A CA 1
ATOM 521 C C . ALA A 1 68 ? 13.906 7.742 6.776 1.00 98.00 68 ALA A C 1
ATOM 523 O O . ALA A 1 68 ? 12.969 7.929 7.552 1.00 98.00 68 ALA A O 1
ATOM 524 N N . LYS A 1 69 ? 13.911 8.256 5.537 1.00 98.06 69 LYS A N 1
ATOM 525 C CA . LYS A 1 69 ? 12.790 9.036 4.987 1.00 98.06 69 LYS A CA 1
ATOM 526 C C . LYS A 1 69 ? 11.503 8.218 4.908 1.00 98.06 69 LYS A C 1
ATOM 528 O O . LYS A 1 69 ? 10.468 8.679 5.372 1.00 98.06 69 LYS A O 1
ATOM 533 N N . ALA A 1 70 ? 11.558 6.999 4.370 1.00 97.69 70 ALA A N 1
ATOM 534 C CA . ALA A 1 70 ? 10.398 6.109 4.316 1.00 97.69 70 ALA A CA 1
ATOM 535 C C . ALA A 1 70 ? 9.826 5.810 5.714 1.00 97.69 70 ALA A C 1
ATOM 537 O O . ALA A 1 70 ? 8.613 5.839 5.900 1.00 97.69 70 ALA A O 1
ATOM 538 N N . LEU A 1 71 ? 10.688 5.566 6.708 1.00 97.50 71 LEU A N 1
ATOM 539 C CA . LEU A 1 71 ? 10.268 5.355 8.094 1.00 97.50 71 LEU A CA 1
ATOM 540 C C . LEU A 1 71 ? 9.598 6.603 8.681 1.00 97.50 71 LEU A C 1
ATOM 542 O O . LEU A 1 71 ? 8.598 6.480 9.385 1.00 97.50 71 LEU A O 1
ATOM 546 N N . LEU A 1 72 ? 10.121 7.794 8.382 1.00 97.88 72 LEU A N 1
ATOM 547 C CA . LEU A 1 72 ? 9.495 9.049 8.789 1.00 97.88 72 LEU A CA 1
ATOM 548 C C . LEU A 1 72 ? 8.093 9.183 8.186 1.00 97.88 72 LEU A C 1
ATOM 550 O O . LEU A 1 72 ? 7.162 9.481 8.922 1.00 97.88 72 LEU A O 1
ATOM 554 N N . GLN A 1 73 ? 7.924 8.882 6.894 1.00 97.94 73 GLN A N 1
ATOM 555 C CA . GLN A 1 73 ? 6.613 8.910 6.232 1.00 97.94 73 GLN A CA 1
ATOM 556 C C . GLN A 1 73 ? 5.615 7.948 6.885 1.00 97.94 73 GLN A C 1
ATOM 558 O O . GLN A 1 73 ? 4.487 8.337 7.175 1.00 97.94 73 GLN A O 1
ATOM 563 N N . LEU A 1 74 ? 6.040 6.712 7.175 1.00 97.25 74 LEU A N 1
ATOM 564 C CA . LEU A 1 74 ? 5.204 5.738 7.882 1.00 97.25 74 LEU A CA 1
ATOM 565 C C . LEU A 1 74 ? 4.768 6.263 9.255 1.00 97.25 74 LEU A C 1
ATOM 567 O O . LEU A 1 74 ? 3.596 6.156 9.596 1.00 97.25 74 LEU A O 1
ATOM 571 N N . ARG A 1 75 ? 5.681 6.878 10.018 1.00 97.00 75 ARG A N 1
ATOM 572 C CA . ARG A 1 75 ? 5.373 7.452 11.337 1.00 97.00 75 ARG A CA 1
ATOM 573 C C . ARG A 1 75 ? 4.445 8.660 11.254 1.00 97.00 75 ARG A C 1
ATOM 575 O O . ARG A 1 75 ? 3.522 8.757 12.049 1.00 97.00 75 ARG A O 1
ATOM 582 N N . THR A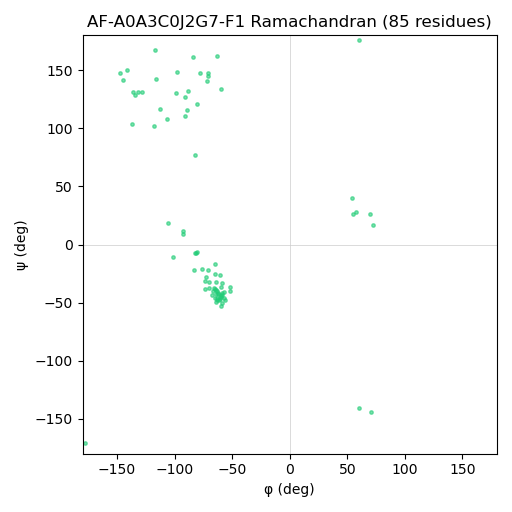 1 76 ? 4.676 9.570 10.310 1.00 96.19 76 THR A N 1
ATOM 583 C CA . THR A 1 76 ? 3.843 10.768 10.118 1.00 96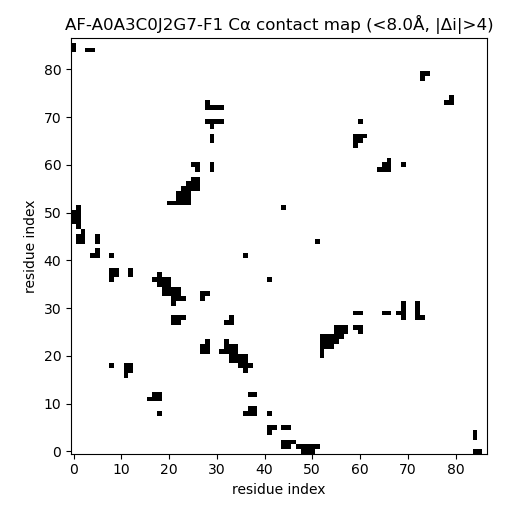.19 76 THR A CA 1
ATOM 584 C C . THR A 1 76 ? 2.416 10.414 9.708 1.00 96.19 76 THR A C 1
ATOM 586 O O . THR A 1 76 ? 1.489 11.122 10.084 1.00 96.19 76 THR A O 1
ATOM 589 N N . CYS A 1 77 ? 2.233 9.325 8.961 1.00 94.56 77 CYS A N 1
ATOM 590 C CA . CYS A 1 77 ? 0.919 8.818 8.572 1.00 94.56 77 CYS A CA 1
ATOM 591 C C . CYS A 1 77 ? 0.355 7.759 9.533 1.00 94.56 77 CYS A C 1
ATOM 593 O O . CYS A 1 77 ? -0.642 7.135 9.183 1.00 94.56 77 CYS A O 1
ATOM 595 N N . GLU A 1 78 ? 0.994 7.534 10.688 1.00 96.44 78 GLU A N 1
ATOM 596 C CA . GLU A 1 78 ? 0.550 6.576 11.715 1.00 96.44 78 GLU A CA 1
ATOM 597 C C . GLU A 1 78 ? 0.332 5.150 11.163 1.00 96.44 78 GLU A C 1
ATOM 599 O O . GLU A 1 78 ? -0.621 4.454 11.497 1.00 96.44 78 GLU A O 1
ATOM 604 N N . ILE A 1 79 ? 1.225 4.704 10.271 1.00 97.00 79 ILE A N 1
ATOM 605 C CA . ILE A 1 79 ? 1.165 3.378 9.647 1.00 97.00 79 ILE A CA 1
ATOM 606 C C . ILE A 1 79 ? 1.966 2.375 10.484 1.00 97.00 79 ILE A C 1
ATOM 608 O O . ILE A 1 79 ? 3.200 2.389 10.477 1.00 97.00 79 ILE A O 1
ATOM 612 N N . ASP A 1 80 ? 1.263 1.442 11.125 1.00 96.12 80 ASP A N 1
ATOM 613 C CA . ASP A 1 80 ? 1.866 0.424 12.001 1.00 96.12 80 ASP A CA 1
ATOM 614 C C . ASP A 1 80 ? 2.417 -0.805 11.262 1.00 96.12 80 ASP A C 1
ATOM 616 O O . ASP A 1 80 ? 3.251 -1.546 11.786 1.00 96.12 80 ASP A O 1
ATOM 620 N N . GLY A 1 81 ? 1.938 -1.063 10.043 1.00 95.88 81 GLY A N 1
ATOM 621 C CA . GLY A 1 81 ? 2.243 -2.289 9.310 1.00 95.88 81 GLY A CA 1
ATOM 622 C C . GLY A 1 81 ? 2.297 -2.092 7.801 1.00 95.88 81 GLY A C 1
ATOM 623 O O . GLY A 1 81 ? 1.564 -1.289 7.228 1.00 95.88 81 GLY A O 1
ATOM 624 N N . LEU A 1 82 ? 3.160 -2.866 7.136 1.00 96.44 82 LEU A N 1
ATOM 625 C CA . LEU A 1 82 ? 3.352 -2.808 5.688 1.00 96.44 82 LEU A CA 1
ATOM 626 C C . LEU A 1 82 ? 3.239 -4.203 5.066 1.00 96.44 82 LEU A C 1
ATOM 628 O O . LEU A 1 82 ? 3.905 -5.142 5.495 1.00 96.44 82 LEU A O 1
ATOM 632 N N . VAL A 1 83 ? 2.441 -4.325 4.002 1.00 97.69 83 VAL A N 1
ATOM 633 C CA . VAL A 1 83 ? 2.341 -5.550 3.194 1.00 97.69 83 VAL A CA 1
ATOM 634 C C . VAL A 1 83 ? 3.043 -5.332 1.855 1.00 97.69 83 VAL A C 1
ATOM 636 O O . VAL A 1 83 ? 2.541 -4.621 0.984 1.00 97.69 83 VAL A O 1
ATOM 639 N N . GLY A 1 84 ? 4.207 -5.957 1.675 1.00 96.38 84 GLY A N 1
ATOM 640 C CA . GLY A 1 84 ? 4.939 -5.948 0.407 1.00 96.38 84 GLY A CA 1
ATOM 641 C C . GLY A 1 84 ? 4.372 -6.965 -0.586 1.00 96.38 84 GLY A C 1
ATOM 642 O O . GLY A 1 84 ? 4.352 -8.158 -0.302 1.00 96.38 84 GLY A O 1
ATOM 643 N N . ILE A 1 85 ? 3.928 -6.509 -1.763 1.00 96.12 85 ILE A N 1
ATOM 644 C CA . ILE A 1 85 ? 3.449 -7.376 -2.854 1.00 96.12 85 ILE A CA 1
ATOM 645 C C . ILE A 1 85 ? 4.356 -7.170 -4.065 1.00 96.12 85 ILE A C 1
ATOM 647 O O . ILE A 1 85 ? 4.232 -6.183 -4.791 1.00 96.12 85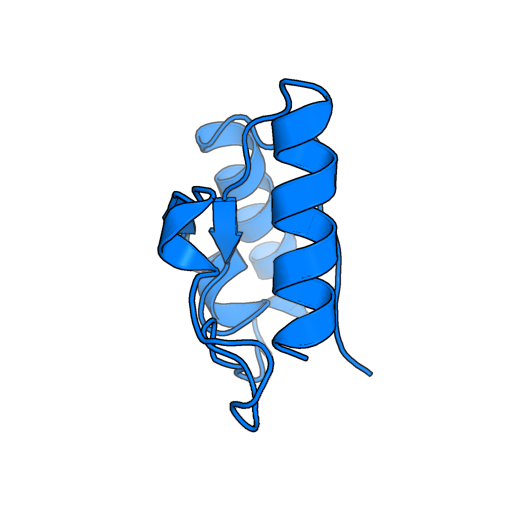 ILE A O 1
ATOM 651 N N . GLY A 1 86 ? 5.262 -8.110 -4.291 1.00 92.94 86 GLY A N 1
ATOM 652 C CA . GLY A 1 86 ? 6.261 -8.033 -5.347 1.00 92.94 86 GLY A CA 1
ATOM 653 C C . GLY A 1 86 ? 7.116 -9.291 -5.391 1.00 92.94 86 GLY A C 1
ATOM 654 O O . GLY A 1 86 ? 6.809 -10.269 -4.711 1.00 92.94 86 GLY A O 1
ATOM 655 N N . GLY A 1 87 ? 8.169 -9.235 -6.198 1.00 88.75 87 GLY A N 1
ATOM 656 C CA . GLY A 1 87 ? 9.264 -10.200 -6.232 1.00 88.75 87 GLY A CA 1
ATOM 657 C C . GLY A 1 87 ? 10.596 -9.477 -6.328 1.00 88.75 87 GLY A C 1
ATOM 658 O O . GLY A 1 87 ? 10.577 -8.227 -6.466 1.00 88.75 87 GLY A O 1
#

pLDDT: mean 97.2, std 1.33, range [88.75, 98.5]

=== Feature glossary ===
The record interleaves many kinds of information about one protein. Here is each kind framed as the question it answers.

Q: What d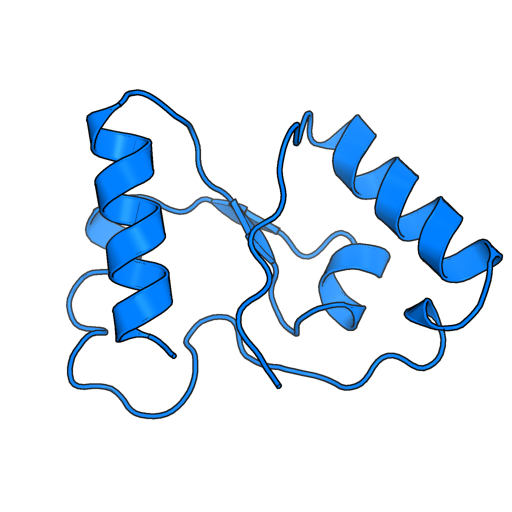oes the local fold look like, residue by residue?
A: A 3Di character summarizes, for each residue, the relative orientation of the Cα frame of its nearest spatial neighbor. Because it encodes fold topology rather than chemistry, 3Di alignments detect remote structural similarity that sequence alignment misses.

Q: Which residues are in helices, strands, or loops?
A: Secondary structure is the local, repeating backbone conformation. DSSP classifies it into eight states by reading the hydrogen-bond network: three helix types (H, G, I), two β types (E, B), two non-regular types (T, S), and unstructured coil (-).

Q: How big and how compact is the whole molecule?
A: Three whole-structure scalars: the radius of gyration (RMS distance of Cα from centroid, in Å), the count of Cα–Cα contacts (pairs closer than 8 Å and separated by more than four residues in sequence — i.e. tertiary, not local, contacts), and the bounding-box dimensions. Together they distinguish compact globular folds from extended fibres or disordered chains.

Q: How confident is the AlphaFold model at each residue?
A: For AlphaFold models, the B-factor field carries pLDDT — the model's own estimate of local accuracy on a 0–100 scale. Regions with pLDDT<50 should be treated as essentially unmodeled; they often correspond to intrinsically disordered segments.

Q: What family and function is it annotated with?
A: Functional annotations link the protein to curated databases. InterPro entries identify conserved domains and families by matching the sequence against member-database signatures (Pfam, PROSITE, CDD, …). Gene Ontology (GO) terms describe molecular function, biological process, and cellular component in a controlled vocabulary. CATH places the structure in a hierarchical fold classification (Class/Architecture/Topology/Homologous-superfamily). The organism is the source species.

Q: What known structures does this most resemble?
A: Nearest PDB neighbors are the top structural matches found by Foldseek when searching this structure against the entire Protein Data Bank. Each hit reports a TM-score (0 to 1; >0.5 almost always implies the same fold) and an E-value. These are *structural* homologs — they may share no detectable sequence similarity.

Q: Which residues are buried vs exposed?
A: Solvent-accessible surface area (SASA) is the area in Å² traced out by the centre of a 1.4 Å probe sphere (a water molecule) rolled over the protein's van der Waals surface (Shrake–Rupley / Lee–Richards construction). Buried residues have near-zero SASA; fully exposed residues can exceed 200 Å². The total SASA scales roughly with the number of surface residues.

Q: What are the backbone torsion angles?
A: φ (phi) and ψ (psi) are the two rotatable backbone dihedrals per residue: φ is the C(i-1)–N–Cα–C torsion, ψ is the N–Cα–C–N(i+1) torsion, both in degrees on (−180°, 180°]. α-helical residues cluster near (−60°, −45°); β-strand residues near (−120°, +130°). A Ramachandran plot is simply a scatter of (φ, ψ) for every residue.

Q: Are the domains correctly placed relative to each other?
A: Predicted aligned error is AlphaFold's pairwise confidence. Unlike pLDDT (per-residue), PAE is per-residue-pair and captures whether two parts of the structure are correctly placed relative to each other. Units are ångströms of expected positional error.

Q: What if only a Cα trace is available?
A: P-SEA three-state annotation labels each residue as helix, strand, or coil based purely on the geometry of the Cα trace. It serves as a fallback when the full backbone (and thus DSSP) is unavailable.

Q: What is the amino-acid chain?
A: This is the polypeptide sequence — one letter per residue, N-terminus first. Length ranges from a few dozen residues for small domains to over a thousand for large multi-domain proteins.

Q: What do the rendered images show?
A: The six renders are orthographic views along the three Cartesian axes in both directions. Representation (cartoon, sticks, or surface) and color scheme (sequence-rainbow or by-chain) vary across proteins so the training set covers all the common visualization conventions.

Q: What do the diagnostic plots show?
A: Plot images: a contact map (which residues are close in 3D, as an N×N binary image), a Ramachandran scatter (backbone torsion angles, revealing secondary-structure composition at a glance), and — for AlphaFold structures — a PAE heatmap (pairwise prediction confidence).

Q: How mobile is each atom in the crystal?
A: B-factor (Debye–Waller factor) reflects atomic displacement in the crystal lattice. It is an experimental observable (units Å²), not a prediction; low values mean the atom is pinned down, high values mean it moves or is heterogeneous across the crystal.

Q: Where is each backbone atom in 3D?
A: The mmCIF table is the protein's shape written out atom by atom. For each backbone N, Cα, C, and carbonyl O, it records an (x, y, z) coordinate triple in Å plus the residue type, chain letter, and residue number.